Protein AF-A0A1R4KLC0-F1 (afdb_monomer_lite)

pLDDT: mean 90.99, std 11.5, range [43.34, 98.19]

Structure (mmCIF, N/CA/C/O backbone):
data_AF-A0A1R4KLC0-F1
#
_entry.id   AF-A0A1R4KLC0-F1
#
loop_
_atom_site.group_PDB
_atom_site.id
_atom_site.type_symbol
_atom_site.label_atom_id
_atom_site.label_alt_id
_atom_site.label_comp_id
_atom_site.label_asym_id
_atom_site.label_entity_id
_atom_site.label_seq_id
_atom_site.pdbx_PDB_ins_code
_atom_site.Cartn_x
_atom_site.Cartn_y
_atom_site.Cartn_z
_atom_site.occupancy
_atom_site.B_iso_or_equiv
_atom_site.auth_seq_id
_atom_site.auth_comp_id
_atom_site.auth_asym_id
_atom_site.auth_atom_id
_atom_site.pdbx_PDB_model_num
ATOM 1 N N . MET A 1 1 ? 3.424 8.783 5.936 1.00 46.81 1 MET A N 1
ATOM 2 C CA . MET A 1 1 ? 4.204 9.264 4.767 1.00 46.81 1 MET A CA 1
ATOM 3 C C . MET A 1 1 ? 5.251 8.247 4.272 1.00 46.81 1 MET A C 1
ATOM 5 O O . MET A 1 1 ? 6.087 8.614 3.460 1.00 46.81 1 MET A O 1
ATOM 9 N N . LEU A 1 2 ? 5.201 6.970 4.688 1.00 60.31 2 LEU A N 1
ATOM 10 C CA . LEU A 1 2 ? 6.205 5.966 4.293 1.00 60.31 2 LEU A CA 1
ATOM 11 C C . LEU A 1 2 ? 6.039 5.473 2.845 1.00 60.31 2 LEU A C 1
ATOM 13 O O . LEU A 1 2 ? 7.020 5.393 2.119 1.00 60.31 2 LEU A O 1
ATOM 17 N N . GLY A 1 3 ? 4.813 5.249 2.362 1.00 67.50 3 GLY A N 1
ATOM 18 C CA . GLY A 1 3 ? 4.653 4.642 1.033 1.00 67.50 3 GLY A CA 1
ATOM 19 C C . GLY A 1 3 ? 4.965 5.558 -0.162 1.00 67.50 3 GLY A C 1
ATOM 20 O O . GLY A 1 3 ? 5.213 5.057 -1.252 1.00 67.50 3 GLY A O 1
ATOM 21 N N . ALA A 1 4 ? 5.034 6.885 0.018 1.00 73.75 4 ALA A N 1
ATOM 22 C CA . ALA A 1 4 ? 5.511 7.778 -1.045 1.00 73.75 4 ALA A CA 1
ATOM 23 C C . ALA A 1 4 ? 7.009 7.561 -1.326 1.00 73.75 4 ALA A C 1
ATOM 25 O O . ALA A 1 4 ? 7.438 7.593 -2.478 1.00 73.75 4 ALA A O 1
ATOM 26 N N . ASN A 1 5 ? 7.790 7.292 -0.274 1.00 80.88 5 ASN A N 1
ATOM 27 C CA . ASN A 1 5 ? 9.205 6.957 -0.389 1.00 80.88 5 ASN A CA 1
ATOM 28 C C . ASN A 1 5 ? 9.389 5.612 -1.107 1.00 80.88 5 ASN A C 1
ATOM 30 O O . ASN A 1 5 ? 10.147 5.527 -2.072 1.00 80.88 5 ASN A O 1
ATOM 34 N N . ASP A 1 6 ? 8.624 4.597 -0.706 1.00 85.75 6 ASP A N 1
ATOM 35 C CA . ASP A 1 6 ? 8.694 3.271 -1.327 1.00 85.75 6 ASP A CA 1
ATOM 36 C C . ASP A 1 6 ? 8.219 3.302 -2.789 1.00 85.75 6 ASP A C 1
ATOM 38 O O . ASP A 1 6 ? 8.799 2.638 -3.650 1.00 85.75 6 ASP A O 1
ATOM 42 N N . GLY A 1 7 ? 7.225 4.141 -3.102 1.00 87.56 7 GLY A N 1
ATOM 43 C CA . GLY A 1 7 ? 6.747 4.369 -4.464 1.00 87.56 7 GLY A CA 1
ATOM 44 C C . GLY A 1 7 ? 7.813 4.973 -5.383 1.00 87.56 7 GLY A C 1
ATOM 45 O O . GLY A 1 7 ? 8.004 4.486 -6.497 1.00 87.56 7 GLY A O 1
ATOM 46 N N . ILE A 1 8 ? 8.553 5.986 -4.916 1.00 90.12 8 ILE A N 1
ATOM 47 C CA . ILE A 1 8 ? 9.641 6.602 -5.697 1.00 90.12 8 ILE A CA 1
ATOM 48 C C . ILE A 1 8 ? 10.769 5.595 -5.940 1.00 90.12 8 ILE A C 1
ATOM 50 O O . ILE A 1 8 ? 11.239 5.468 -7.072 1.00 90.12 8 ILE A O 1
ATOM 54 N N . VAL A 1 9 ? 11.183 4.855 -4.906 1.00 93.81 9 VAL A N 1
ATOM 55 C CA . VAL A 1 9 ? 12.258 3.855 -5.018 1.00 93.81 9 VAL A CA 1
ATOM 56 C C . VAL A 1 9 ? 11.860 2.722 -5.968 1.00 93.81 9 VAL A C 1
ATOM 58 O O . VAL A 1 9 ? 12.658 2.332 -6.818 1.00 93.81 9 VAL A O 1
ATOM 61 N N . SER A 1 10 ? 10.619 2.236 -5.885 1.00 93.06 10 SER A N 1
ATOM 62 C CA . SER A 1 10 ? 10.088 1.186 -6.762 1.00 93.06 10 SER A CA 1
ATOM 63 C C . SER A 1 10 ? 10.060 1.610 -8.235 1.00 93.06 10 SER A C 1
ATOM 65 O O . SER A 1 10 ? 10.582 0.905 -9.102 1.00 93.06 10 SER A O 1
ATOM 67 N N . VAL A 1 11 ? 9.530 2.801 -8.532 1.00 95.81 11 VAL A N 1
ATOM 68 C CA . VAL A 1 11 ? 9.492 3.333 -9.904 1.00 95.81 11 VAL A CA 1
ATOM 69 C C . VAL A 1 11 ? 10.905 3.551 -10.442 1.00 95.81 11 VAL A C 1
ATOM 71 O O . VAL A 1 11 ? 11.188 3.173 -11.579 1.00 95.81 11 VAL A O 1
ATOM 74 N N . ALA A 1 12 ? 11.807 4.116 -9.635 1.00 96.06 12 ALA A N 1
ATOM 75 C CA . ALA A 1 12 ? 13.198 4.317 -10.027 1.00 96.06 12 ALA A CA 1
ATOM 76 C C . ALA A 1 12 ? 13.901 2.984 -10.326 1.00 96.06 12 ALA A C 1
ATOM 78 O O . ALA A 1 12 ? 14.589 2.876 -11.339 1.00 96.06 12 ALA A O 1
ATOM 79 N N . ALA A 1 13 ? 13.683 1.953 -9.504 1.00 96.94 13 ALA A N 1
ATOM 80 C CA . ALA A 1 13 ? 14.235 0.620 -9.727 1.00 96.94 13 ALA A CA 1
ATOM 81 C C . ALA A 1 13 ? 13.733 -0.004 -11.041 1.00 96.94 13 ALA A C 1
ATOM 83 O O . ALA A 1 13 ? 14.532 -0.563 -11.792 1.00 96.94 13 ALA A O 1
ATOM 84 N N . ILE A 1 14 ? 12.441 0.139 -11.360 1.00 97.50 14 ILE A N 1
ATOM 85 C CA . ILE A 1 14 ? 11.867 -0.339 -12.630 1.00 97.50 14 ILE A CA 1
ATOM 86 C C . ILE A 1 14 ? 12.491 0.398 -13.820 1.00 97.50 14 ILE A C 1
ATOM 88 O O . ILE A 1 14 ? 12.935 -0.241 -14.773 1.00 97.50 14 ILE A O 1
ATOM 92 N N . VAL A 1 15 ? 12.568 1.731 -13.763 1.00 97.50 15 VAL A N 1
ATOM 93 C CA . VAL A 1 15 ? 13.149 2.553 -14.838 1.00 97.50 15 VAL A CA 1
ATOM 94 C C . VAL A 1 15 ? 14.621 2.202 -15.067 1.00 97.50 15 VAL A C 1
ATOM 96 O O . VAL A 1 15 ? 15.023 1.994 -16.211 1.00 97.50 15 VAL A O 1
ATOM 99 N N . VAL A 1 16 ? 15.412 2.075 -13.997 1.00 97.75 16 VAL A N 1
ATOM 100 C CA . VAL A 1 16 ? 16.825 1.665 -14.072 1.00 97.75 16 VAL A CA 1
ATOM 101 C C . VAL A 1 16 ? 16.962 0.245 -14.625 1.00 97.75 16 VAL A C 1
ATOM 103 O O . VAL A 1 16 ? 17.821 0.005 -15.470 1.00 97.75 16 VAL A O 1
ATOM 106 N N . GLY A 1 17 ? 16.103 -0.688 -14.208 1.00 97.88 17 GLY A N 1
ATOM 107 C CA . GLY A 1 17 ? 16.111 -2.065 -14.706 1.00 97.88 17 GLY A CA 1
ATOM 108 C C . GLY A 1 17 ? 15.848 -2.156 -16.211 1.00 97.88 17 GLY A C 1
ATOM 109 O O . GLY A 1 17 ? 16.567 -2.857 -16.921 1.00 97.88 17 GLY A O 1
ATOM 110 N N . VAL A 1 18 ? 14.868 -1.403 -16.718 1.00 97.88 18 VAL A N 1
ATOM 111 C CA . VAL A 1 18 ? 14.561 -1.357 -18.159 1.00 97.88 18 VAL A CA 1
ATOM 112 C C . VAL A 1 18 ? 15.677 -0.662 -18.940 1.00 97.88 18 VAL A C 1
ATOM 114 O O . VAL A 1 18 ? 16.081 -1.162 -19.988 1.00 97.88 18 VAL A O 1
ATOM 117 N N . ALA A 1 19 ? 16.233 0.432 -18.413 1.00 97.38 19 ALA A N 1
ATOM 118 C CA . ALA A 1 19 ? 17.372 1.121 -19.023 1.00 97.38 19 ALA A CA 1
ATOM 119 C C . ALA A 1 19 ? 18.646 0.253 -19.070 1.00 97.38 19 ALA A C 1
ATOM 121 O O . ALA A 1 19 ? 19.475 0.412 -19.959 1.00 97.38 19 ALA A O 1
ATOM 122 N N . GLY A 1 20 ? 18.798 -0.704 -18.149 1.00 97.69 20 GLY A N 1
ATOM 123 C CA . GLY A 1 20 ? 19.873 -1.697 -18.200 1.00 97.69 20 GLY A CA 1
ATOM 124 C C . GLY A 1 20 ? 19.731 -2.714 -19.340 1.00 97.69 20 GLY A C 1
ATOM 125 O O . GLY A 1 20 ? 20.719 -3.332 -19.730 1.00 97.69 20 GLY A O 1
ATOM 126 N N . ALA A 1 21 ? 18.522 -2.887 -19.885 1.00 97.31 21 ALA A N 1
ATOM 127 C CA . ALA A 1 21 ? 18.224 -3.836 -20.958 1.00 97.31 21 ALA A CA 1
ATOM 128 C C . ALA A 1 21 ? 18.124 -3.181 -22.348 1.00 97.31 21 ALA A C 1
ATOM 130 O O . ALA A 1 21 ? 18.260 -3.871 -23.359 1.00 97.31 21 ALA A O 1
ATOM 131 N N . THR A 1 22 ? 17.875 -1.870 -22.423 1.00 96.56 22 THR A N 1
ATOM 132 C CA . THR A 1 22 ? 17.796 -1.127 -23.686 1.00 96.56 22 THR A CA 1
ATOM 133 C C . THR A 1 22 ? 18.164 0.344 -23.511 1.00 96.56 22 THR A C 1
ATOM 135 O O . THR A 1 22 ? 17.891 0.944 -22.476 1.00 96.56 22 THR A O 1
ATOM 138 N N . ASN A 1 23 ? 18.726 0.938 -24.566 1.00 95.19 23 ASN A N 1
ATOM 139 C CA . ASN A 1 23 ? 18.947 2.383 -24.661 1.00 95.19 23 ASN A CA 1
ATOM 140 C C . ASN A 1 23 ? 17.768 3.116 -25.326 1.00 95.19 23 ASN A C 1
ATOM 142 O O . ASN A 1 23 ? 17.779 4.346 -25.409 1.00 95.19 23 ASN A O 1
ATOM 146 N N . ASP A 1 24 ? 16.765 2.385 -25.823 1.00 97.81 24 ASP A N 1
ATOM 147 C CA . ASP A 1 24 ? 15.602 2.986 -26.465 1.00 97.81 24 ASP A CA 1
ATOM 148 C C . ASP A 1 24 ? 14.729 3.702 -25.434 1.00 97.81 24 ASP A C 1
ATOM 150 O O . ASP A 1 24 ? 14.281 3.130 -24.439 1.00 97.81 24 ASP A O 1
ATOM 154 N N . LEU A 1 25 ? 14.430 4.971 -25.711 1.00 97.62 25 LEU A N 1
ATOM 155 C CA . LEU A 1 25 ? 13.703 5.830 -24.780 1.00 97.62 25 LEU A CA 1
ATOM 156 C C . LEU A 1 25 ? 12.236 5.411 -24.607 1.00 97.62 25 LEU A C 1
ATOM 158 O O . LEU A 1 25 ? 11.681 5.528 -23.516 1.00 97.62 25 LEU A O 1
ATOM 162 N N . ALA A 1 26 ? 11.596 4.930 -25.676 1.00 98.12 26 ALA A N 1
ATOM 163 C CA . ALA A 1 26 ? 10.172 4.603 -25.651 1.00 98.12 26 ALA A CA 1
ATOM 164 C C . ALA A 1 26 ? 9.837 3.499 -24.622 1.00 98.12 26 ALA A C 1
ATOM 166 O O . ALA A 1 26 ? 9.001 3.763 -23.757 1.00 98.12 26 ALA A O 1
ATOM 167 N N . PRO A 1 27 ? 10.511 2.328 -24.606 1.00 97.62 27 PRO A N 1
ATOM 168 C CA . PRO A 1 27 ? 10.306 1.317 -23.566 1.00 97.62 27 PRO A CA 1
ATOM 169 C C . PRO A 1 27 ? 10.516 1.835 -22.138 1.00 97.62 27 PRO A C 1
ATOM 171 O O . PRO A 1 27 ? 9.721 1.524 -21.251 1.00 97.62 27 PRO A O 1
ATOM 174 N N . ILE A 1 28 ? 11.549 2.656 -21.917 1.00 98.06 28 ILE A N 1
ATOM 175 C CA . ILE A 1 28 ? 11.875 3.219 -20.599 1.00 98.06 28 ILE A CA 1
ATOM 176 C C . ILE A 1 28 ? 10.739 4.128 -20.103 1.00 98.06 28 ILE A C 1
ATOM 178 O O . ILE A 1 28 ? 10.268 3.981 -18.973 1.00 98.06 28 ILE A O 1
ATOM 182 N N . LEU A 1 29 ? 10.257 5.041 -20.954 1.00 98.12 29 LEU A N 1
ATOM 183 C CA . LEU A 1 29 ? 9.170 5.963 -20.610 1.00 98.12 29 LEU A CA 1
ATOM 184 C C . LEU A 1 29 ? 7.837 5.237 -20.405 1.00 98.12 29 LEU A C 1
ATOM 186 O O . LEU A 1 29 ? 7.094 5.559 -19.474 1.00 98.12 29 LEU A O 1
ATOM 190 N N . THR A 1 30 ? 7.532 4.243 -21.239 1.00 98.19 30 THR A N 1
ATOM 191 C CA . THR A 1 30 ? 6.317 3.438 -21.083 1.00 98.19 30 THR A CA 1
ATOM 192 C C . THR A 1 30 ? 6.338 2.669 -19.765 1.00 98.19 30 THR A C 1
ATOM 194 O O . THR A 1 30 ? 5.362 2.721 -19.020 1.00 98.19 30 THR A O 1
ATOM 197 N N . ALA A 1 31 ? 7.454 2.019 -19.425 1.00 97.38 31 ALA A N 1
ATOM 198 C CA . ALA A 1 31 ? 7.580 1.289 -18.168 1.00 97.38 31 ALA A CA 1
ATOM 199 C C . ALA A 1 31 ? 7.484 2.215 -16.945 1.00 97.38 31 ALA A C 1
ATOM 201 O O . ALA A 1 31 ? 6.746 1.916 -16.009 1.00 97.38 31 ALA A O 1
ATOM 202 N N . GLY A 1 32 ? 8.173 3.362 -16.966 1.00 97.00 32 GLY A N 1
ATOM 203 C CA . GLY A 1 32 ? 8.150 4.322 -15.859 1.00 97.00 32 GLY A CA 1
ATOM 204 C C . GLY A 1 32 ? 6.761 4.909 -15.599 1.00 97.00 32 GLY A C 1
ATOM 205 O O . GLY A 1 32 ? 6.310 4.965 -14.456 1.00 97.00 32 GLY A O 1
ATOM 206 N N . THR A 1 33 ? 6.046 5.302 -16.654 1.00 97.69 33 THR A N 1
ATOM 207 C CA . THR A 1 33 ? 4.687 5.854 -16.520 1.00 97.69 33 THR A CA 1
ATOM 208 C C . THR A 1 33 ? 3.674 4.795 -16.090 1.00 97.69 33 THR A C 1
ATOM 210 O O . THR A 1 33 ? 2.862 5.063 -15.204 1.00 97.69 33 THR A O 1
ATOM 213 N N . ALA A 1 34 ? 3.757 3.575 -16.631 1.00 97.69 34 ALA A N 1
ATOM 214 C CA . ALA A 1 34 ? 2.931 2.456 -16.185 1.00 97.69 34 ALA A CA 1
ATOM 215 C C . ALA A 1 34 ? 3.180 2.115 -14.705 1.00 97.69 34 ALA A C 1
ATOM 217 O O . ALA A 1 34 ? 2.222 1.940 -13.952 1.00 97.69 34 ALA A O 1
ATOM 218 N N . ALA A 1 35 ? 4.445 2.083 -14.271 1.00 96.25 35 ALA A N 1
ATOM 219 C CA . ALA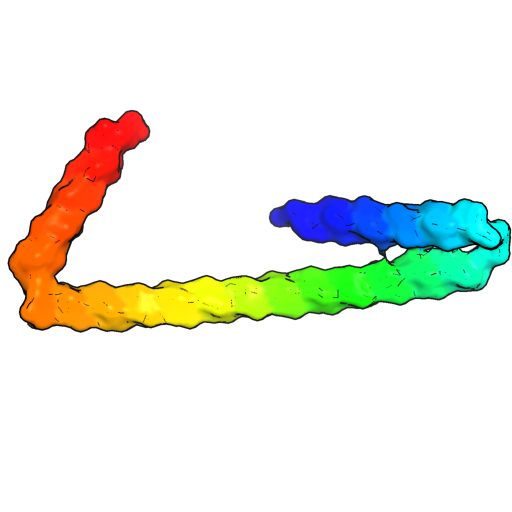 A 1 35 ? 4.818 1.839 -12.880 1.00 96.25 35 ALA A CA 1
ATOM 220 C C . ALA A 1 35 ? 4.284 2.923 -11.933 1.00 96.25 35 ALA A C 1
ATOM 222 O O . ALA A 1 35 ? 3.773 2.597 -10.864 1.00 96.25 35 ALA A O 1
ATOM 223 N N . LEU A 1 36 ? 4.342 4.199 -12.330 1.00 95.69 36 LEU A N 1
ATOM 224 C CA . LEU A 1 36 ? 3.791 5.307 -11.543 1.00 95.69 36 LEU A CA 1
ATOM 225 C C . LEU A 1 36 ? 2.278 5.183 -11.361 1.00 95.69 36 LEU A C 1
ATOM 227 O O . LEU A 1 36 ? 1.784 5.252 -10.237 1.00 95.69 36 LEU A O 1
ATOM 231 N N . VAL A 1 37 ? 1.543 4.993 -12.459 1.00 96.62 37 VAL A N 1
ATOM 232 C CA . VAL A 1 37 ? 0.077 4.910 -12.424 1.00 96.62 37 VAL A CA 1
ATOM 233 C C . VAL A 1 37 ? -0.371 3.664 -11.664 1.00 96.62 37 VAL A C 1
ATOM 235 O O . VAL A 1 37 ? -1.208 3.757 -10.766 1.00 96.62 37 VAL A O 1
ATOM 238 N N . GLY A 1 38 ? 0.216 2.506 -11.978 1.00 95.19 38 GLY A N 1
ATOM 239 C CA . GLY A 1 38 ? -0.085 1.251 -11.294 1.00 95.19 38 GLY A CA 1
ATOM 240 C C . GLY A 1 38 ? 0.257 1.307 -9.805 1.00 95.19 38 GLY A C 1
ATOM 241 O O . GLY A 1 38 ? -0.557 0.907 -8.975 1.00 95.19 38 GLY A O 1
ATOM 242 N N . GLY A 1 39 ? 1.419 1.869 -9.459 1.00 93.38 39 GLY A N 1
ATOM 243 C CA . GLY A 1 39 ? 1.857 2.050 -8.077 1.00 93.38 39 GLY A CA 1
ATOM 244 C C . GLY A 1 39 ? 0.932 2.972 -7.284 1.00 93.38 39 GLY A C 1
ATOM 245 O O . GLY A 1 39 ? 0.526 2.618 -6.179 1.00 93.38 39 GLY A O 1
ATOM 246 N N . ALA A 1 40 ? 0.527 4.107 -7.860 1.00 93.00 40 ALA A N 1
ATOM 247 C CA . ALA A 1 40 ? -0.400 5.036 -7.217 1.00 93.00 40 ALA A CA 1
ATOM 248 C C . ALA A 1 40 ? -1.762 4.382 -6.936 1.00 93.00 40 ALA A C 1
ATOM 250 O O . ALA A 1 40 ?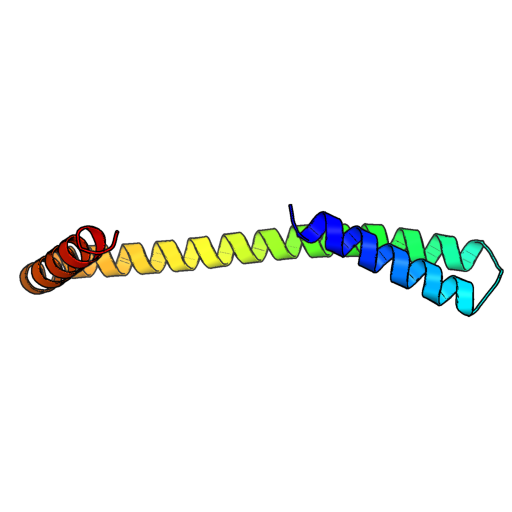 -2.248 4.436 -5.807 1.00 93.00 40 ALA A O 1
ATOM 251 N N . ILE A 1 41 ? -2.344 3.703 -7.934 1.00 94.69 41 ILE A N 1
ATOM 252 C CA . ILE A 1 41 ? -3.624 2.995 -7.778 1.00 94.69 41 ILE A CA 1
ATOM 253 C C . ILE A 1 41 ? -3.507 1.908 -6.706 1.00 94.69 41 ILE A C 1
ATOM 255 O O . ILE A 1 41 ? -4.346 1.839 -5.809 1.00 94.69 41 ILE A O 1
ATOM 259 N N . SER A 1 42 ? -2.456 1.085 -6.764 1.00 92.12 42 SER A N 1
ATOM 260 C CA . SER A 1 42 ? -2.234 0.017 -5.788 1.00 92.12 42 SER A CA 1
ATOM 261 C C . SER A 1 42 ? -2.088 0.560 -4.369 1.00 92.12 42 SER A C 1
ATOM 263 O O . SER A 1 42 ? -2.619 -0.034 -3.435 1.00 92.12 42 SER A O 1
ATOM 265 N N . MET A 1 43 ? -1.385 1.680 -4.193 1.00 91.75 43 MET A N 1
ATOM 266 C CA . MET A 1 43 ? -1.156 2.275 -2.881 1.00 91.75 43 MET A CA 1
ATOM 267 C C . MET A 1 43 ? -2.437 2.891 -2.308 1.00 91.75 43 MET A C 1
ATOM 269 O O . MET A 1 43 ? -2.741 2.684 -1.137 1.00 91.75 43 MET A O 1
ATOM 273 N N . THR A 1 44 ? -3.231 3.587 -3.129 1.00 91.19 44 THR A N 1
ATOM 274 C CA . THR A 1 44 ? -4.534 4.119 -2.700 1.00 91.19 44 THR A CA 1
ATOM 275 C C . THR A 1 44 ? -5.506 3.002 -2.330 1.00 91.19 44 THR A C 1
ATOM 277 O O . THR A 1 44 ? -6.157 3.075 -1.290 1.00 91.19 44 THR A O 1
ATOM 280 N N . LEU A 1 45 ? -5.604 1.958 -3.156 1.00 93.38 45 LEU A N 1
ATOM 281 C CA . LEU A 1 45 ? -6.496 0.831 -2.885 1.00 93.38 45 LEU A CA 1
ATOM 282 C C . LEU A 1 45 ? -6.044 0.025 -1.665 1.00 93.38 45 LEU A C 1
ATOM 284 O O . LEU A 1 45 ? -6.880 -0.351 -0.847 1.00 93.38 45 LEU A O 1
ATOM 288 N N . GLY A 1 46 ? -4.738 -0.210 -1.523 1.00 91.12 46 GLY A N 1
ATOM 289 C CA . GLY A 1 46 ? -4.174 -0.896 -0.363 1.00 91.12 46 GLY A CA 1
ATOM 290 C C . GLY A 1 46 ? -4.474 -0.159 0.940 1.00 91.12 46 GLY A C 1
ATOM 291 O O . GLY A 1 46 ? -4.924 -0.777 1.903 1.00 91.12 46 GLY A O 1
ATOM 292 N N . GLU A 1 47 ? -4.317 1.167 0.945 1.00 90.94 47 GLU A N 1
ATOM 293 C CA . GLU A 1 47 ? -4.657 1.998 2.102 1.00 90.94 47 GLU A CA 1
ATOM 294 C C . GLU A 1 47 ? -6.160 1.952 2.408 1.00 90.94 47 GLU A C 1
ATOM 296 O O . GLU A 1 47 ? -6.547 1.734 3.553 1.00 90.94 47 GLU A O 1
ATOM 301 N N . TYR A 1 48 ? -7.021 2.080 1.393 1.00 93.50 48 TYR A N 1
ATOM 302 C CA . TYR A 1 48 ? -8.473 2.019 1.583 1.00 93.50 48 TYR A CA 1
ATOM 303 C C . TYR A 1 48 ? -8.923 0.695 2.215 1.00 93.50 48 TYR A C 1
ATOM 305 O O . TYR A 1 48 ? -9.678 0.697 3.190 1.00 93.50 48 TYR A O 1
ATOM 313 N N . VAL A 1 49 ? -8.445 -0.435 1.687 1.00 94.19 49 VAL A N 1
ATOM 314 C CA . VAL A 1 49 ? -8.784 -1.763 2.218 1.00 94.19 49 VAL A CA 1
ATOM 315 C C . VAL A 1 49 ? -8.248 -1.933 3.640 1.00 94.19 49 VAL A C 1
ATOM 317 O O . VAL A 1 49 ? -8.970 -2.436 4.499 1.00 94.19 49 VAL A O 1
ATOM 320 N N . SER A 1 50 ? -7.021 -1.478 3.910 1.00 93.00 50 SER A N 1
ATOM 321 C CA . SER A 1 50 ? -6.421 -1.522 5.248 1.00 93.00 50 SER A CA 1
ATOM 322 C C . SER A 1 50 ? -7.252 -0.744 6.270 1.00 93.00 50 SER A C 1
ATOM 324 O O . SER A 1 50 ? -7.625 -1.288 7.310 1.00 93.00 50 SER A O 1
ATOM 326 N N . VAL A 1 51 ? -7.612 0.503 5.953 1.00 93.88 51 VAL A N 1
ATOM 327 C CA . VAL A 1 51 ? -8.432 1.359 6.822 1.00 93.88 51 VAL A CA 1
ATOM 328 C C . VAL A 1 51 ? -9.824 0.759 7.026 1.00 93.88 51 VAL A C 1
ATOM 330 O O . VAL A 1 51 ? -10.322 0.734 8.151 1.00 93.88 51 VAL A O 1
ATOM 333 N N . SER A 1 52 ? -10.444 0.226 5.969 1.00 93.50 52 SER A N 1
ATOM 334 C CA . SER A 1 52 ? -11.750 -0.433 6.076 1.00 93.50 52 SER A CA 1
ATOM 335 C C . SER A 1 52 ? -11.694 -1.651 6.998 1.00 93.50 52 SER A C 1
ATOM 337 O O . SER A 1 52 ? -12.531 -1.784 7.886 1.00 93.50 52 SER A O 1
ATOM 339 N N . SER A 1 53 ? -10.691 -2.518 6.830 1.00 93.75 53 SER A N 1
ATOM 340 C CA . SER A 1 53 ? -10.531 -3.723 7.650 1.00 93.75 53 SER A CA 1
ATOM 341 C C . SER A 1 53 ? -10.262 -3.390 9.116 1.00 93.75 53 SER A C 1
ATOM 343 O O . SER A 1 53 ? -10.775 -4.075 10.002 1.00 93.75 53 SER A O 1
ATOM 345 N N . GLN A 1 54 ? -9.467 -2.352 9.386 1.00 96.19 54 GLN A N 1
ATOM 346 C CA . GLN A 1 54 ? -9.233 -1.868 10.747 1.00 96.19 54 GLN A CA 1
ATOM 347 C C . GLN A 1 54 ? -10.528 -1.339 11.367 1.00 96.19 54 GLN A C 1
ATOM 349 O O . GLN A 1 54 ? -10.877 -1.749 12.470 1.00 96.19 54 GLN A O 1
ATOM 354 N N . SER A 1 55 ? -11.287 -0.520 10.633 1.00 95.75 55 SER A N 1
ATOM 355 C CA . SER A 1 55 ? -12.574 0.004 11.103 1.00 95.75 55 SER A CA 1
ATOM 356 C C . SER A 1 55 ? -13.579 -1.108 11.415 1.00 95.75 55 SER A C 1
ATOM 358 O O . SER A 1 55 ? -14.295 -1.035 12.411 1.00 95.75 55 SER A O 1
ATOM 360 N N . ASP A 1 56 ? -13.644 -2.154 10.594 1.00 96.00 56 ASP A N 1
ATOM 361 C CA . ASP A 1 56 ? -14.557 -3.275 10.834 1.00 96.00 56 ASP A CA 1
ATOM 362 C C . ASP A 1 56 ? -14.118 -4.144 12.019 1.00 96.00 56 ASP A C 1
ATOM 364 O O . ASP A 1 56 ? -14.958 -4.603 12.801 1.00 96.00 56 ASP A O 1
ATOM 368 N N . SER A 1 57 ? -12.807 -4.300 12.211 1.00 95.69 57 SER A N 1
ATOM 369 C CA . SER A 1 57 ? -12.251 -4.968 13.393 1.00 95.69 57 SER A CA 1
ATOM 370 C C . SER A 1 57 ? -12.569 -4.178 14.666 1.00 95.69 57 SER A C 1
ATOM 372 O O . SER A 1 57 ? -13.041 -4.752 15.644 1.00 95.69 57 SER A O 1
ATOM 374 N N . GLU A 1 58 ? -12.407 -2.853 14.632 1.00 97.25 58 GLU A N 1
ATOM 375 C CA . GLU A 1 58 ? -12.720 -1.950 15.743 1.00 97.25 58 GLU A CA 1
ATOM 376 C C . GLU A 1 58 ? -14.212 -1.977 16.101 1.00 97.25 58 GLU A C 1
ATOM 378 O O . GLU A 1 58 ? -14.570 -2.121 17.268 1.00 97.25 58 GLU A O 1
ATOM 383 N N . LYS A 1 59 ? -15.112 -1.925 15.109 1.00 97.25 59 LYS A N 1
ATOM 384 C CA . LYS A 1 59 ? -16.563 -2.047 15.349 1.00 97.25 59 LYS A CA 1
ATOM 385 C C . LYS A 1 59 ? -16.924 -3.374 16.007 1.00 97.25 59 LYS A C 1
ATOM 387 O O . LYS A 1 59 ? -17.795 -3.402 16.874 1.00 97.25 59 LYS A O 1
ATOM 392 N N . THR A 1 60 ? -16.279 -4.460 15.581 1.00 96.88 60 THR A N 1
ATOM 393 C CA . THR A 1 60 ? -16.499 -5.792 16.156 1.00 96.88 60 THR A CA 1
ATOM 394 C C . THR A 1 60 ? -16.035 -5.828 17.607 1.00 96.88 60 THR A C 1
ATOM 396 O O . THR A 1 60 ? -16.779 -6.295 18.464 1.00 96.88 60 THR A O 1
ATOM 399 N N . LEU A 1 61 ? -14.859 -5.264 17.896 1.00 96.88 61 LEU A N 1
ATOM 400 C CA . LEU A 1 61 ? -14.335 -5.160 19.255 1.00 96.88 61 LEU A CA 1
ATOM 401 C C . LEU A 1 61 ? -15.271 -4.343 20.157 1.00 96.88 61 LEU A C 1
ATOM 403 O O . LEU A 1 61 ? -15.670 -4.821 21.210 1.00 96.88 61 LEU A O 1
ATOM 407 N N . ILE A 1 62 ? -15.724 -3.169 19.701 1.00 97.00 62 ILE A N 1
ATOM 408 C CA . ILE A 1 62 ? -16.680 -2.328 20.441 1.00 97.00 62 ILE A CA 1
ATOM 409 C C . ILE A 1 62 ? -17.996 -3.072 20.707 1.00 97.00 62 ILE A C 1
ATOM 411 O O . ILE A 1 62 ? -18.605 -2.902 21.763 1.00 97.00 62 ILE A O 1
ATOM 415 N N . ALA A 1 63 ? -18.482 -3.860 19.746 1.00 97.25 63 ALA A N 1
ATOM 416 C CA . ALA A 1 63 ? -19.706 -4.635 19.925 1.00 97.25 63 ALA A CA 1
ATOM 417 C C . ALA A 1 63 ? -19.538 -5.728 20.992 1.00 97.25 63 ALA A C 1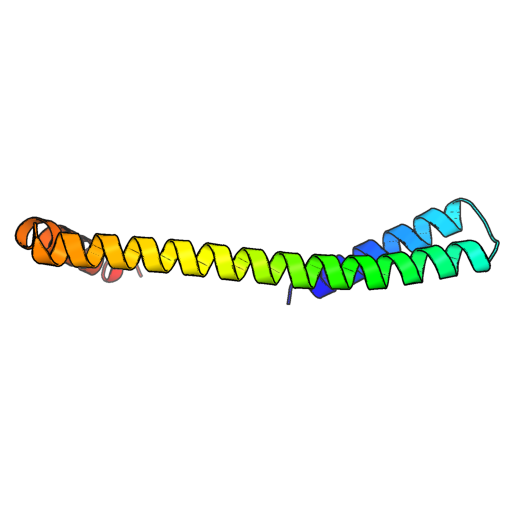
ATOM 419 O O . ALA A 1 63 ? -20.444 -5.912 21.807 1.00 97.25 63 ALA A O 1
ATOM 420 N N . THR A 1 64 ? -18.389 -6.409 21.005 1.00 96.38 64 THR A N 1
ATOM 421 C CA . THR A 1 64 ? -18.031 -7.383 22.043 1.00 96.38 64 THR A CA 1
ATOM 422 C C . THR A 1 64 ? -17.954 -6.713 23.411 1.00 96.38 64 THR A C 1
ATOM 424 O O . THR A 1 64 ? -18.698 -7.118 24.299 1.00 96.38 64 THR A O 1
ATOM 427 N N . GLU A 1 65 ? -17.200 -5.620 23.540 1.00 96.31 65 GLU A N 1
ATOM 428 C CA . GLU A 1 65 ? -17.037 -4.887 24.802 1.00 96.31 65 GLU A CA 1
ATOM 429 C C . GLU A 1 65 ? -18.383 -4.430 25.378 1.00 96.31 65 GLU A C 1
ATOM 431 O O . GLU A 1 65 ? -18.695 -4.601 26.553 1.00 96.31 65 GLU A O 1
ATOM 436 N N . ARG A 1 66 ? -19.256 -3.877 24.524 1.00 96.69 66 ARG A N 1
ATOM 437 C CA . ARG A 1 66 ? -20.599 -3.441 24.939 1.00 96.69 66 ARG A CA 1
ATOM 438 C C . ARG A 1 66 ? -21.441 -4.591 25.470 1.00 96.69 66 ARG A C 1
ATOM 440 O O . ARG A 1 66 ? -22.243 -4.383 26.380 1.00 96.69 66 ARG A O 1
ATOM 447 N N . ARG A 1 67 ? -21.298 -5.777 24.877 1.00 97.00 67 ARG A N 1
ATOM 448 C CA . ARG A 1 67 ? -21.981 -6.979 25.346 1.00 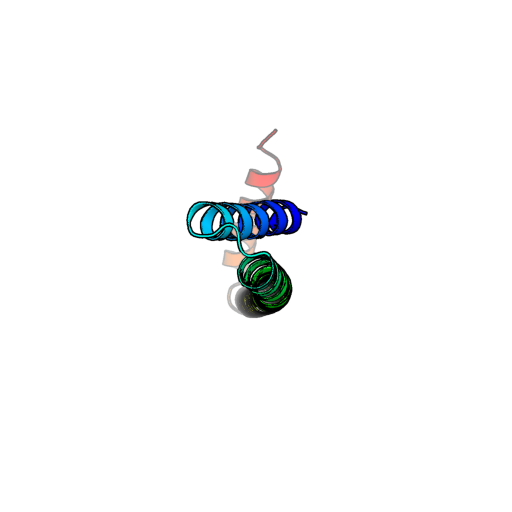97.00 67 ARG A CA 1
ATOM 449 C C . ARG A 1 67 ? -21.422 -7.400 26.700 1.00 97.00 67 ARG A C 1
ATOM 451 O O . ARG A 1 67 ? -22.214 -7.625 27.608 1.00 97.00 67 ARG A O 1
ATOM 458 N N . GLU A 1 68 ? -20.105 -7.428 26.862 1.00 96.25 68 GLU A N 1
ATOM 459 C CA . GLU A 1 68 ? -19.420 -7.834 28.098 1.00 96.25 68 GLU A CA 1
ATOM 460 C C . GLU A 1 68 ? -19.719 -6.881 29.262 1.00 96.25 68 GLU A C 1
ATOM 462 O O . GLU A 1 68 ? -20.131 -7.341 30.329 1.00 96.25 68 GLU A O 1
ATOM 467 N N . LEU A 1 69 ? -19.724 -5.568 29.013 1.00 95.50 69 LEU A N 1
ATOM 468 C CA . LEU A 1 69 ? -20.203 -4.545 29.951 1.00 95.50 69 LEU A CA 1
ATOM 469 C C . LEU A 1 69 ? -21.643 -4.791 30.435 1.00 95.50 69 LEU A C 1
ATOM 471 O O . LEU A 1 69 ? -21.981 -4.446 31.568 1.00 95.50 69 LEU A O 1
ATOM 475 N N . SER A 1 70 ? -22.509 -5.360 29.588 1.00 96.50 70 SER A N 1
ATOM 476 C CA . SER A 1 70 ? -23.920 -5.606 29.921 1.00 96.50 70 SER A CA 1
ATOM 477 C C . SER A 1 70 ? -24.183 -6.980 30.547 1.00 96.50 70 SER A C 1
ATOM 479 O O . SER A 1 70 ? -25.009 -7.091 31.453 1.00 96.50 70 SER A O 1
ATOM 481 N N . GLU A 1 71 ? -23.494 -8.022 30.077 1.00 97.56 71 GLU A N 1
ATOM 482 C CA . GLU A 1 71 ? -23.722 -9.421 30.456 1.00 97.56 71 GLU A CA 1
ATOM 483 C C . GLU A 1 71 ? -22.823 -9.859 31.623 1.00 97.56 71 GLU A C 1
ATOM 485 O O . GLU A 1 71 ? -23.230 -10.700 32.425 1.00 97.56 71 GLU A O 1
ATOM 490 N N . MET A 1 72 ? -21.617 -9.290 31.745 1.00 96.00 72 MET A N 1
ATOM 491 C CA . MET A 1 72 ? -20.576 -9.708 32.696 1.00 96.00 72 MET A CA 1
ATOM 492 C C . MET A 1 72 ? -19.892 -8.517 33.411 1.00 96.00 72 MET A C 1
ATOM 494 O O . MET A 1 72 ? -18.665 -8.476 33.516 1.00 96.00 72 MET A O 1
ATOM 498 N N . PRO A 1 73 ? -20.649 -7.568 33.997 1.00 94.06 73 PRO A N 1
ATOM 499 C CA . PRO A 1 73 ? -20.104 -6.298 34.495 1.00 94.06 73 PRO A CA 1
ATOM 500 C C . PRO A 1 73 ? -19.046 -6.440 35.601 1.00 94.06 73 PRO A C 1
ATOM 502 O O . PRO A 1 73 ? -18.182 -5.582 35.743 1.00 94.06 73 PRO A O 1
ATOM 505 N N . ALA A 1 74 ? -19.108 -7.501 36.413 1.00 95.19 74 ALA A N 1
ATOM 506 C CA . ALA A 1 74 ? -18.131 -7.728 37.479 1.00 95.19 74 ALA A CA 1
ATOM 507 C C . ALA A 1 74 ? -16.767 -8.190 36.943 1.00 95.19 74 ALA A C 1
ATOM 509 O O . ALA A 1 74 ? -15.743 -7.803 37.496 1.00 95.19 74 ALA A O 1
ATOM 510 N N . GLN A 1 75 ? -16.766 -9.006 35.885 1.00 93.88 75 GLN A N 1
ATOM 511 C CA . GLN A 1 75 ? -15.543 -9.468 35.229 1.00 93.88 75 GLN A CA 1
ATOM 512 C C . GLN A 1 75 ? -14.897 -8.321 34.449 1.00 93.88 75 GLN A C 1
ATOM 514 O O . GLN A 1 75 ? -13.710 -8.066 34.604 1.00 93.88 75 GLN A O 1
ATOM 519 N N . GLU A 1 76 ? -15.713 -7.571 33.714 1.00 94.69 76 GLU A N 1
ATOM 520 C CA . GLU A 1 76 ? -15.296 -6.379 32.978 1.00 94.69 76 GLU A CA 1
ATOM 521 C C . GLU A 1 76 ? -14.673 -5.311 33.896 1.00 94.69 76 GLU A C 1
ATOM 523 O O . GLU A 1 76 ? -13.641 -4.723 33.594 1.00 94.69 76 GLU A O 1
ATOM 528 N N . LEU A 1 77 ? -15.246 -5.087 35.084 1.00 94.06 77 LEU A N 1
ATOM 529 C CA . LEU A 1 77 ? -14.677 -4.157 36.062 1.00 94.06 77 LEU A CA 1
ATOM 530 C C . LEU A 1 77 ? -13.283 -4.589 36.552 1.00 94.06 77 LEU A C 1
ATOM 532 O O . LEU A 1 77 ? -12.427 -3.730 36.785 1.00 94.06 77 LEU A O 1
ATOM 536 N N . ASP A 1 78 ? -13.055 -5.892 36.729 1.00 94.69 78 ASP A N 1
ATOM 537 C CA . ASP A 1 78 ? -11.743 -6.432 37.106 1.00 94.69 78 ASP A CA 1
ATOM 538 C C . ASP A 1 78 ? -10.726 -6.231 35.971 1.00 94.69 78 ASP A C 1
ATOM 540 O O . ASP A 1 78 ? -9.611 -5.767 36.209 1.00 94.69 78 ASP A O 1
ATOM 544 N N . GLU A 1 79 ? -11.145 -6.451 34.724 1.00 91.19 79 GLU A N 1
ATOM 545 C CA . GLU A 1 79 ? -10.327 -6.207 33.533 1.00 91.19 79 GLU A CA 1
ATOM 546 C C . GLU A 1 79 ? -9.959 -4.722 33.379 1.00 91.19 79 GLU A C 1
ATOM 548 O O . GLU A 1 79 ? -8.775 -4.380 33.305 1.00 91.19 79 GLU A O 1
ATOM 553 N N . LEU A 1 80 ? -10.935 -3.812 33.460 1.00 91.19 80 LEU A N 1
ATOM 554 C CA . LEU A 1 80 ? -10.713 -2.363 33.381 1.00 91.19 80 LEU A CA 1
ATOM 555 C C . LEU A 1 80 ? -9.834 -1.832 34.524 1.00 91.19 80 LEU A C 1
ATOM 557 O O . LEU A 1 80 ? -9.000 -0.946 34.310 1.00 91.19 80 LEU A O 1
ATOM 561 N N . THR A 1 81 ? -9.994 -2.352 35.746 1.00 92.94 81 THR A N 1
ATOM 562 C CA . THR A 1 81 ? -9.116 -1.974 36.870 1.00 92.94 81 THR A CA 1
ATOM 563 C C . THR A 1 81 ? -7.713 -2.561 36.735 1.00 92.94 81 THR A C 1
ATOM 565 O O . THR A 1 81 ? -6.748 -1.901 37.132 1.00 92.94 81 THR A O 1
ATOM 568 N N . GLY A 1 82 ? -7.573 -3.741 36.129 1.00 91.56 82 GLY A N 1
ATOM 569 C CA . GLY A 1 82 ? -6.292 -4.300 35.702 1.00 91.56 82 GLY A CA 1
ATOM 570 C C . GLY A 1 82 ? -5.584 -3.406 34.681 1.00 91.56 82 GLY A C 1
ATOM 571 O O . GLY A 1 82 ? -4.443 -3.004 34.914 1.00 91.56 82 GLY A O 1
ATOM 572 N N . LEU A 1 83 ? -6.287 -3.013 33.612 1.00 87.50 83 LEU A N 1
ATOM 573 C CA . LEU A 1 83 ? -5.782 -2.114 32.567 1.00 87.50 83 LEU A CA 1
ATOM 574 C 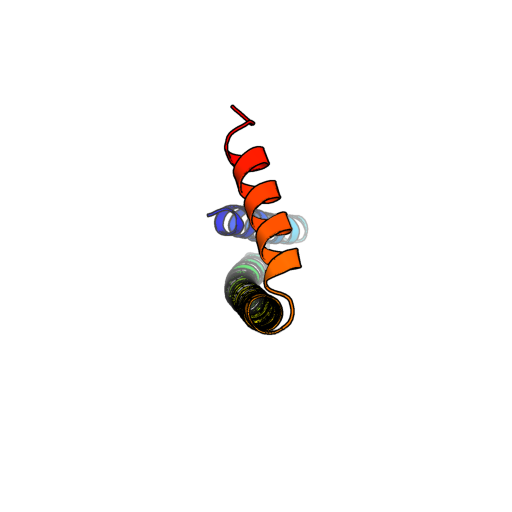C . LEU A 1 83 ? -5.354 -0.754 33.136 1.00 87.50 83 LEU A C 1
ATOM 576 O O . LEU A 1 83 ? -4.269 -0.263 32.817 1.00 87.50 83 LEU A O 1
ATOM 580 N N . ASN A 1 84 ? -6.169 -0.165 34.019 1.00 85.56 84 ASN A N 1
ATOM 581 C CA . ASN A 1 84 ? -5.868 1.116 34.661 1.00 85.56 84 ASN A CA 1
ATOM 582 C C . ASN A 1 84 ? -4.570 1.055 35.483 1.00 85.56 84 ASN A C 1
ATOM 584 O O . ASN A 1 84 ? -3.739 1.949 35.361 1.00 85.56 84 ASN A O 1
ATOM 588 N N . ARG A 1 85 ? -4.343 -0.022 36.247 1.00 82.56 85 ARG A N 1
ATOM 589 C CA . ARG A 1 85 ? -3.085 -0.210 36.990 1.00 82.56 85 ARG A CA 1
ATOM 590 C C . ARG A 1 85 ? -1.886 -0.351 36.059 1.00 82.56 85 ARG A C 1
ATOM 592 O O . ARG A 1 85 ? -0.889 0.331 36.256 1.00 82.56 85 ARG A O 1
ATOM 599 N N . THR A 1 86 ? -1.990 -1.157 35.002 1.00 79.12 86 THR A N 1
ATOM 600 C CA . THR A 1 86 ? -0.883 -1.311 34.040 1.00 79.12 86 THR A CA 1
ATOM 601 C C . THR A 1 86 ? -0.576 -0.038 33.251 1.00 79.12 86 THR A C 1
ATOM 603 O O . THR A 1 86 ? 0.570 0.165 32.867 1.00 79.12 86 THR A O 1
ATOM 606 N N . GLY A 1 87 ? -1.570 0.828 33.026 1.00 64.00 87 GLY A N 1
ATOM 607 C CA . GLY A 1 87 ? -1.385 2.125 32.372 1.00 64.00 87 GLY A CA 1
ATOM 608 C C . GLY A 1 87 ? -0.858 3.236 33.289 1.00 64.00 87 GLY A C 1
ATOM 609 O O . GLY A 1 87 ? -0.405 4.254 32.778 1.00 64.00 87 GLY A O 1
ATOM 610 N N . PHE A 1 88 ? -0.915 3.060 34.614 1.00 58.34 88 PHE A N 1
ATOM 611 C CA . PHE A 1 88 ? -0.385 4.006 35.609 1.00 58.34 88 PHE A CA 1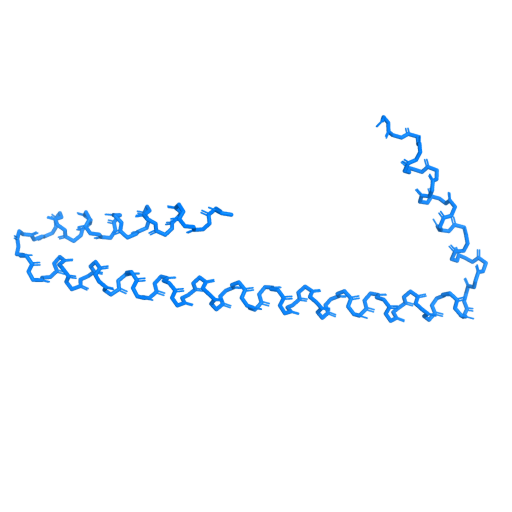
ATOM 612 C C . PHE A 1 88 ? 0.966 3.573 36.213 1.00 58.34 88 PHE A C 1
ATOM 614 O O . PHE A 1 88 ? 1.696 4.434 36.695 1.00 58.34 88 PHE A O 1
ATOM 621 N N . ASP A 1 89 ? 1.314 2.279 36.172 1.00 59.78 89 ASP A N 1
ATOM 622 C CA . ASP A 1 89 ? 2.561 1.725 36.737 1.00 59.78 89 ASP A CA 1
ATOM 623 C C . ASP A 1 89 ? 3.700 1.543 35.702 1.00 59.78 89 ASP A C 1
ATOM 625 O O . ASP A 1 89 ? 4.735 0.949 36.014 1.00 59.78 89 ASP A O 1
ATOM 629 N N . GLY A 1 90 ? 3.538 2.041 34.471 1.00 59.06 90 GLY A N 1
ATOM 630 C CA . GLY A 1 90 ? 4.586 2.067 33.444 1.00 59.06 90 GLY A CA 1
ATOM 631 C C . GLY A 1 90 ? 4.949 3.496 33.030 1.00 59.06 90 GLY A C 1
ATOM 632 O O . GLY A 1 90 ? 4.215 4.053 32.226 1.00 59.06 90 GLY A O 1
ATOM 633 N N . ASP A 1 91 ? 6.054 4.020 33.586 1.00 43.34 91 ASP A N 1
ATOM 634 C CA . ASP A 1 91 ? 6.823 5.248 33.235 1.00 43.34 91 ASP A CA 1
ATOM 635 C C . ASP A 1 91 ? 6.069 6.496 32.713 1.00 43.34 91 ASP A C 1
ATOM 637 O O . ASP A 1 91 ? 5.645 6.529 31.534 1.00 43.34 91 ASP A O 1
#

Organism: NCBI:txid57043

Secondary structure (DSSP, 8-state):
-HHHHHHHHHHHHHHHHHHTT---HHHHHHHHHHHHHHHHHHHHHHHHHHHHHHHHHHHHHHHHHHHHHHH-HHHHHHHHHHHHHHHHS--

InterPro domains:
  IPR008217 Ccc1 family [PF01988] (2-83)
  IPR008217 Ccc1 family [PTHR31851] (2-67)

Foldseek 3Di:
DPLVVVLVVQLVVQLVVVVVVDVDPVSSVVRSVCSNVVSVVCVVVVVVVVVVVVVVVVVVVVVVLVVCCVPPVPVNVVVVVVVVCVVVVDD

Sequence (91 aa):
MLGANDGIVSVAAIVVGVAGATNDLAPILTAGTAALVGGAISMTLGEYVSVSSQSDSEKTLIATERRELSEMPAQELDELTGLNRTGFDGD

Radius of gyration: 24.41 Å; chains: 1; bounding box: 44×19×64 Å